Protein AF-A0A813ELK3-F1 (afdb_monomer)

pLDDT: mean 70.68, std 19.2, range [28.25, 92.12]

Mean predicted aligned error: 11.88 Å

Organism: Polarella glacialis (NCBI:txid89957)

Secondary structure (DSSP, 8-state):
-PPPP--------TTTT--HHHHHHHHHHHHHH--BS--SSS--GGGEE-EEEEEE--HHHHHHHHHHHGGGPPPBTTB---EE-SEEEEEEPPTT-EE---PPPPEE--EEETTEEESSSSSSEEE--SS------BTTB-EEEE-PEEEE-SPPPP------------

Radius of gyration: 19.56 Å; Cα contacts (8 Å, |Δi|>4): 252; chains: 1; bounding box: 56×48×59 Å

Solvent-accessible surface area (backbone atoms only — not comparable to full-atom values): 10600 Å² total; per-residue (Å²): 135,86,80,78,83,80,81,81,80,85,81,86,68,88,66,87,62,69,50,66,64,61,43,48,53,52,48,55,51,47,60,72,71,43,71,35,75,76,58,103,56,101,66,58,68,96,51,41,42,51,32,26,37,76,48,69,50,58,68,74,55,37,52,52,52,32,70,74,45,50,91,76,56,67,62,57,89,74,28,60,67,76,43,49,30,24,54,35,41,31,35,42,52,57,94,90,46,47,73,58,93,78,81,72,77,71,43,53,31,27,38,69,54,97,96,39,81,31,66,61,64,68,89,52,37,32,18,53,45,99,72,61,75,58,64,54,74,44,91,97,47,58,37,39,37,39,46,34,40,20,25,66,70,66,83,54,80,78,82,74,77,81,76,82,78,80,80,81,82,131

Foldseek 3Di:
DDDDPDPPDDDDDDPLQPPLVSLVVVVVVDVVQDWAQDDPDPDDCVQWGWTKDKDQADPVVFVVSCVSCQVVDDADLQWRFPTKQSIKIKTWDDVPTDHHDDADDKFARWHDDPNDTDSHPDVFKIQHDPDDFPQSQRPPIRMTIGMTTITGPDNRPDPPPPPPDPDDDD

Nearest PDB structures (foldseek):
  6t8m-assembly1_A  TM=3.526E-01  e=4.533E-01  Dictyostelium discoideum

Structure (mmCIF, N/CA/C/O backbone):
data_AF-A0A813ELK3-F1
#
_entry.id   AF-A0A813ELK3-F1
#
loop_
_atom_site.group_PDB
_atom_site.id
_atom_site.type_symbol
_atom_site.label_atom_id
_atom_site.label_alt_id
_atom_site.label_comp_id
_atom_site.label_asym_id
_atom_site.label_entity_id
_atom_site.label_seq_id
_atom_site.pdbx_PDB_ins_code
_atom_site.Cartn_x
_atom_site.Cartn_y
_atom_site.Cartn_z
_atom_site.occupancy
_atom_site.B_iso_or_equiv
_atom_site.auth_seq_id
_atom_site.auth_comp_id
_atom_site.auth_asym_id
_atom_site.auth_atom_id
_atom_site.pdbx_PDB_model_num
ATOM 1 N N . MET A 1 1 ? -13.102 -22.580 -32.899 1.00 35.12 1 MET A N 1
ATOM 2 C CA . MET A 1 1 ? -11.812 -22.410 -32.192 1.00 35.12 1 MET A CA 1
ATOM 3 C C . MET A 1 1 ? -12.092 -22.231 -30.708 1.00 35.12 1 MET A C 1
ATOM 5 O O . MET A 1 1 ? -12.548 -21.169 -30.304 1.00 35.12 1 MET A O 1
ATOM 9 N N . ALA A 1 2 ? -11.920 -23.288 -29.913 1.00 29.34 2 ALA A N 1
ATOM 10 C CA . ALA A 1 2 ? -12.113 -23.228 -28.466 1.00 29.34 2 ALA A CA 1
ATOM 11 C C . ALA A 1 2 ? -10.948 -22.452 -27.832 1.00 29.34 2 ALA A C 1
ATOM 13 O O . ALA A 1 2 ? -9.783 -22.762 -28.080 1.00 29.34 2 ALA A O 1
ATOM 14 N N . ARG A 1 3 ? -11.256 -21.410 -27.051 1.00 28.83 3 ARG A N 1
ATOM 15 C CA . ARG A 1 3 ? -10.254 -20.695 -26.252 1.00 28.83 3 ARG A CA 1
ATOM 16 C C . ARG A 1 3 ? -9.690 -21.660 -25.210 1.00 28.83 3 ARG A C 1
ATOM 18 O O . ARG A 1 3 ? -10.450 -22.232 -24.437 1.00 28.83 3 ARG A O 1
ATOM 25 N N . SER A 1 4 ? -8.367 -21.811 -25.203 1.00 28.25 4 SER A N 1
ATOM 26 C CA . SER A 1 4 ? -7.625 -22.523 -24.160 1.00 28.25 4 SER A CA 1
ATOM 27 C C . SER A 1 4 ? -8.041 -22.017 -22.765 1.00 28.25 4 SER A C 1
ATOM 29 O O . SER A 1 4 ? -8.113 -20.793 -22.574 1.00 28.25 4 SER A O 1
ATOM 31 N N . PRO A 1 5 ? -8.340 -22.908 -21.802 1.00 32.00 5 PRO A N 1
ATOM 32 C CA . PRO A 1 5 ? -8.645 -22.506 -20.438 1.00 32.00 5 PRO A CA 1
ATOM 33 C C . PRO A 1 5 ? -7.385 -21.891 -19.825 1.00 32.00 5 PRO A C 1
ATOM 35 O O . PRO A 1 5 ? -6.351 -22.546 -19.700 1.00 32.00 5 PRO A O 1
ATOM 38 N N . ARG A 1 6 ? -7.450 -20.604 -19.464 1.00 34.81 6 ARG A N 1
ATOM 39 C CA . ARG A 1 6 ? -6.373 -19.964 -18.702 1.00 34.81 6 ARG A CA 1
ATOM 40 C C . ARG A 1 6 ? -6.328 -20.648 -17.341 1.00 34.81 6 ARG A C 1
ATOM 42 O O . ARG A 1 6 ? -7.278 -20.536 -16.577 1.00 34.81 6 ARG A O 1
ATOM 49 N N . SER A 1 7 ? -5.244 -21.359 -17.055 1.00 33.34 7 SER A N 1
ATOM 50 C CA . SER A 1 7 ? -5.006 -21.940 -15.740 1.00 33.34 7 SER A CA 1
ATOM 51 C C . SER A 1 7 ? -4.793 -20.810 -14.730 1.00 33.34 7 SER A C 1
ATOM 53 O O . SER A 1 7 ? -3.709 -20.228 -14.660 1.00 33.34 7 SER A O 1
ATOM 55 N N . GLU A 1 8 ? -5.829 -20.466 -13.974 1.00 36.19 8 GLU A N 1
ATOM 56 C CA . GLU A 1 8 ? -5.687 -19.671 -12.758 1.00 36.19 8 GLU A CA 1
ATOM 57 C C . GLU A 1 8 ? -4.967 -20.527 -11.714 1.00 36.19 8 GLU A C 1
ATOM 59 O O . GLU A 1 8 ? -5.491 -21.530 -11.233 1.00 36.19 8 GLU A O 1
ATOM 64 N N . ARG A 1 9 ? -3.711 -20.176 -11.422 1.00 38.22 9 ARG A N 1
ATOM 65 C CA . ARG A 1 9 ? -2.907 -20.841 -10.398 1.00 38.22 9 ARG A CA 1
ATOM 66 C C . ARG A 1 9 ? -3.103 -20.088 -9.086 1.00 38.22 9 ARG A C 1
ATOM 68 O O . ARG A 1 9 ? -2.498 -19.044 -8.873 1.00 38.22 9 ARG A O 1
ATOM 75 N N . TRP A 1 10 ? -3.951 -20.625 -8.220 1.00 34.44 10 TRP A N 1
ATOM 76 C CA . TRP A 1 10 ? -4.095 -20.159 -6.845 1.00 34.44 10 TRP A CA 1
ATOM 77 C C . TRP A 1 10 ? -2.867 -20.595 -6.041 1.00 34.44 10 TRP A C 1
ATOM 79 O O . TRP A 1 10 ? -2.524 -21.776 -6.028 1.00 34.44 10 TRP A O 1
ATOM 89 N N . VAL A 1 11 ? -2.184 -19.646 -5.401 1.00 44.44 11 VAL A N 1
ATOM 90 C CA . VAL A 1 11 ? -1.057 -19.922 -4.502 1.00 44.44 11 VAL A CA 1
ATOM 91 C C . VAL A 1 11 ? -1.480 -19.501 -3.101 1.00 44.44 11 VAL A C 1
ATOM 93 O O . VAL A 1 11 ? -1.564 -18.313 -2.806 1.00 44.44 11 VAL A O 1
ATOM 96 N N . SER A 1 12 ? -1.777 -20.473 -2.241 1.00 44.25 12 SER A N 1
ATOM 97 C CA . SER A 1 12 ? -1.918 -20.251 -0.802 1.00 44.25 12 SER A CA 1
ATOM 98 C C . SER A 1 12 ? -0.569 -20.520 -0.140 1.00 44.25 12 SER A C 1
ATOM 100 O O . SER A 1 12 ? -0.111 -21.663 -0.144 1.00 44.25 12 SER A O 1
ATOM 102 N N . THR A 1 13 ? 0.067 -19.497 0.428 1.00 48.69 13 THR A N 1
ATOM 103 C CA . THR A 1 13 ? 1.270 -19.664 1.256 1.00 48.69 13 THR A CA 1
ATOM 104 C C . THR A 1 13 ? 0.960 -19.369 2.720 1.00 48.69 13 THR A C 1
ATOM 106 O O . THR A 1 13 ? 0.996 -18.200 3.121 1.00 48.69 13 THR A O 1
ATOM 109 N N . PRO A 1 14 ? 0.691 -20.404 3.538 1.00 47.59 14 PRO A N 1
ATOM 110 C CA . PRO A 1 14 ? 0.946 -20.315 4.976 1.00 47.59 14 PRO A CA 1
ATOM 111 C C . PRO A 1 14 ? 2.402 -19.853 5.157 1.00 47.59 14 PRO A C 1
ATOM 113 O O . PRO A 1 14 ? 3.258 -20.308 4.398 1.00 47.59 14 PRO A O 1
ATOM 116 N N . GLY A 1 15 ? 2.691 -18.902 6.048 1.00 45.22 15 GLY A N 1
ATOM 117 C CA . GLY A 1 15 ? 4.077 -18.431 6.222 1.00 45.22 15 GLY A CA 1
ATOM 118 C C . GLY A 1 15 ? 4.305 -16.937 6.148 1.00 45.22 15 GLY A C 1
ATOM 119 O O . GLY A 1 15 ? 5.145 -16.402 6.867 1.00 45.22 15 GLY A O 1
ATOM 120 N N . LEU A 1 16 ? 3.598 -16.242 5.256 1.00 52.09 16 LEU A N 1
ATOM 121 C CA . LEU A 1 16 ? 4.094 -14.947 4.779 1.00 52.09 16 LEU A CA 1
ATOM 122 C C . LEU A 1 16 ? 4.091 -13.843 5.857 1.00 52.09 16 LEU A C 1
ATOM 124 O O . LEU A 1 16 ? 4.902 -12.917 5.799 1.00 52.09 16 LEU A O 1
ATOM 128 N N . ALA A 1 17 ? 3.240 -13.994 6.873 1.00 50.00 17 ALA A N 1
ATOM 129 C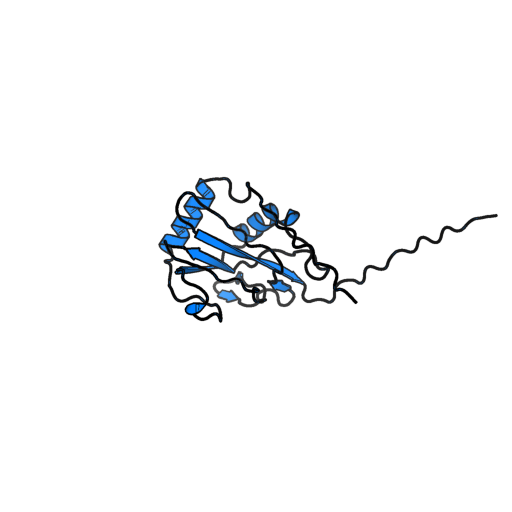 CA . ALA A 1 17 ? 3.149 -13.114 8.036 1.00 50.00 17 ALA A CA 1
ATOM 130 C C . ALA A 1 17 ? 3.203 -13.894 9.374 1.00 50.00 17 ALA A C 1
ATOM 132 O O . ALA A 1 17 ? 2.558 -13.528 10.350 1.00 50.00 17 ALA A O 1
ATOM 133 N N . GLU A 1 18 ? 3.952 -15.003 9.440 1.00 47.09 18 GLU A N 1
ATOM 134 C CA . GLU A 1 18 ? 3.885 -15.972 10.555 1.00 47.09 18 GLU A CA 1
ATOM 135 C C . GLU A 1 18 ? 4.426 -15.515 11.918 1.00 47.09 18 GLU A C 1
ATOM 137 O O . GLU A 1 18 ? 4.287 -16.232 12.911 1.00 47.09 18 GLU A O 1
ATOM 142 N N . ARG A 1 19 ? 4.983 -14.308 12.045 1.00 55.16 19 ARG A N 1
ATOM 143 C CA . ARG A 1 19 ? 5.209 -13.757 13.384 1.00 55.16 19 ARG A CA 1
ATOM 144 C C . ARG A 1 19 ? 3.892 -13.158 13.852 1.00 55.16 19 ARG A C 1
ATOM 146 O O . ARG A 1 19 ? 3.562 -12.044 13.464 1.00 55.16 19 ARG A O 1
ATOM 153 N N . GLY A 1 20 ? 3.163 -13.865 14.718 1.00 57.41 20 GLY A N 1
ATOM 154 C CA . GLY A 1 20 ? 1.912 -13.364 15.310 1.00 57.4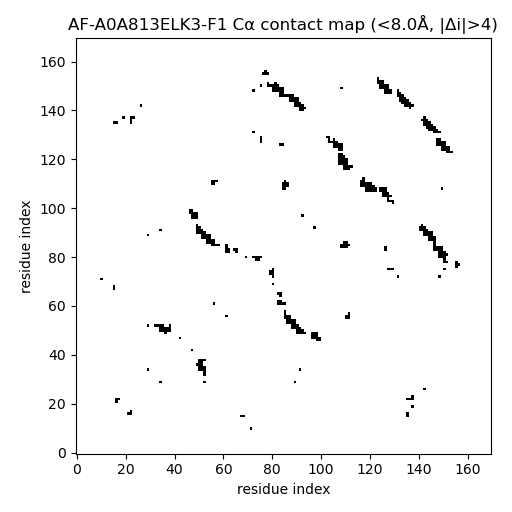1 20 GLY A CA 1
ATOM 155 C C . GLY A 1 20 ? 2.022 -11.935 15.873 1.00 57.41 20 GLY A C 1
ATOM 156 O O . GLY A 1 20 ? 1.052 -11.185 15.824 1.00 57.41 20 GLY A O 1
ATOM 157 N N . GLY A 1 21 ? 3.221 -11.521 16.305 1.00 69.19 21 GLY A N 1
ATOM 158 C CA . GLY A 1 21 ? 3.520 -10.142 16.702 1.00 69.19 21 GLY A CA 1
ATOM 159 C C . GLY A 1 21 ? 3.562 -9.112 15.560 1.00 69.19 21 GLY A C 1
ATOM 160 O O . GLY A 1 21 ? 3.075 -8.006 15.754 1.00 69.19 21 GLY A O 1
ATOM 161 N N . GLU A 1 22 ? 4.081 -9.449 14.371 1.00 73.56 22 GLU A N 1
ATOM 162 C CA . GLU A 1 22 ? 4.092 -8.534 13.211 1.00 73.56 22 GLU A CA 1
ATOM 163 C C . GLU A 1 22 ? 2.659 -8.280 12.714 1.00 73.56 22 GLU A C 1
ATOM 165 O O . GLU A 1 22 ? 2.277 -7.133 12.493 1.00 73.56 22 GLU A O 1
ATOM 170 N N . CYS A 1 23 ? 1.840 -9.336 12.618 1.00 75.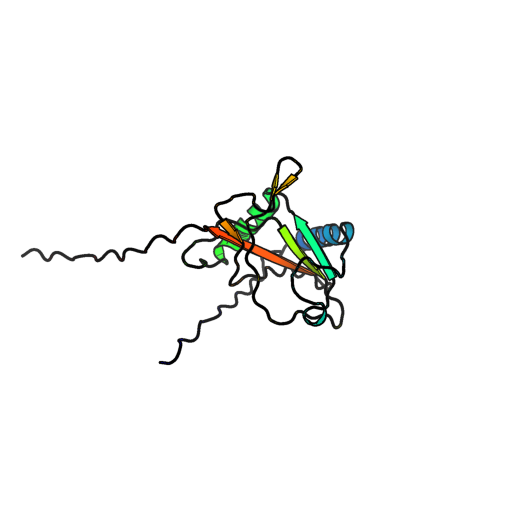00 23 CYS A N 1
ATOM 171 C CA . CYS A 1 23 ? 0.424 -9.212 12.260 1.00 75.00 23 CYS A CA 1
ATOM 172 C C . CYS A 1 23 ? -0.348 -8.354 13.264 1.00 75.00 23 CYS A C 1
ATOM 174 O O . CYS A 1 23 ? -1.113 -7.475 12.870 1.00 75.00 23 CYS A O 1
ATOM 176 N N . ARG A 1 24 ? -0.154 -8.610 14.564 1.00 77.81 24 ARG A N 1
ATOM 177 C CA . ARG A 1 24 ? -0.856 -7.871 15.613 1.00 77.81 24 ARG A CA 1
ATOM 178 C C . ARG A 1 24 ? -0.458 -6.398 15.625 1.00 77.81 24 ARG A C 1
ATOM 180 O O . ARG A 1 24 ? -1.343 -5.555 15.618 1.00 77.81 24 ARG A O 1
ATOM 187 N N . GLY A 1 25 ? 0.840 -6.100 15.545 1.00 81.38 25 GLY A N 1
ATOM 188 C CA . GLY A 1 25 ? 1.321 -4.721 15.471 1.00 81.38 25 GLY A CA 1
ATOM 189 C C . GLY A 1 25 ? 0.778 -3.979 14.249 1.00 81.38 25 GLY A C 1
ATOM 190 O O . GLY A 1 25 ? 0.427 -2.807 14.346 1.00 81.38 25 GLY A O 1
ATOM 191 N N . PHE A 1 26 ? 0.631 -4.666 13.112 1.00 81.69 26 PHE A N 1
ATOM 192 C CA . PHE A 1 26 ? 0.007 -4.079 11.929 1.00 81.69 26 PHE A CA 1
ATOM 193 C C . PHE A 1 26 ? -1.472 -3.738 12.160 1.00 81.69 26 PHE A C 1
ATOM 195 O O . PHE A 1 26 ? -1.912 -2.656 11.780 1.00 81.69 26 PHE A O 1
ATOM 202 N N . ILE A 1 27 ? -2.229 -4.619 12.820 1.00 81.69 27 ILE A N 1
ATOM 203 C CA . ILE A 1 27 ? -3.629 -4.349 13.181 1.00 81.69 27 ILE A CA 1
ATOM 204 C C . ILE A 1 27 ? -3.735 -3.191 14.168 1.00 81.69 27 ILE A C 1
ATOM 206 O O . ILE A 1 27 ? -4.556 -2.311 13.948 1.00 81.69 27 ILE A O 1
ATOM 210 N N . ASP A 1 28 ? -2.882 -3.139 15.191 1.00 85.38 28 ASP A N 1
ATOM 211 C CA . ASP A 1 28 ? -2.904 -2.051 16.174 1.00 85.38 28 ASP A CA 1
ATOM 212 C C . ASP A 1 28 ? -2.644 -0.684 15.499 1.00 85.38 28 ASP A C 1
ATOM 214 O O . ASP A 1 28 ? -3.294 0.313 15.820 1.00 85.38 28 ASP A O 1
ATOM 218 N N . ILE A 1 29 ? -1.747 -0.638 14.501 1.00 88.06 29 ILE A N 1
ATOM 219 C CA . ILE A 1 29 ? -1.529 0.557 13.668 1.00 88.06 29 ILE A CA 1
ATOM 220 C C . ILE A 1 29 ? -2.800 0.903 12.885 1.00 88.06 29 ILE A C 1
ATOM 222 O O . ILE A 1 29 ? -3.230 2.056 12.910 1.00 88.06 29 ILE A O 1
ATOM 226 N N . LEU A 1 30 ? -3.421 -0.069 12.213 1.00 87.12 30 LEU A N 1
ATOM 227 C CA . LEU A 1 30 ? -4.657 0.158 11.458 1.00 87.12 30 LEU A CA 1
ATOM 228 C C . LEU A 1 30 ? -5.805 0.648 12.348 1.00 87.12 30 LEU A C 1
ATOM 230 O O . LEU A 1 30 ? -6.531 1.558 11.956 1.00 87.12 30 LEU A O 1
ATOM 234 N N . ASP A 1 31 ? -5.939 0.093 13.550 1.00 86.94 31 ASP A N 1
ATOM 235 C CA . ASP A 1 31 ? -6.913 0.534 14.547 1.00 86.94 31 ASP A CA 1
ATOM 236 C C . ASP A 1 31 ? -6.679 1.985 14.963 1.00 86.94 31 ASP A C 1
ATOM 238 O O . ASP A 1 31 ? -7.631 2.761 15.036 1.00 86.94 31 ASP A O 1
ATOM 242 N N . SER A 1 32 ? -5.417 2.378 15.170 1.00 88.88 32 SER A N 1
ATOM 243 C CA . SER A 1 32 ? -5.067 3.763 15.507 1.00 88.88 32 SER A CA 1
ATOM 244 C C . SER A 1 32 ? -5.337 4.758 14.372 1.00 88.88 32 SER A C 1
ATOM 246 O O . SER A 1 32 ? -5.690 5.906 14.639 1.00 88.88 32 SER A O 1
ATOM 248 N N . LEU A 1 33 ? -5.194 4.325 13.113 1.00 88.44 33 LEU A N 1
ATOM 249 C CA . LEU A 1 33 ? -5.509 5.136 11.934 1.00 88.44 33 LEU A CA 1
ATOM 250 C C . LEU A 1 33 ? -7.022 5.254 11.709 1.00 88.44 33 LEU A C 1
ATOM 252 O O . LEU A 1 33 ? -7.480 6.245 11.144 1.00 88.44 33 LEU A O 1
ATOM 256 N N . GLY A 1 34 ? -7.784 4.258 12.163 1.00 86.19 34 GLY A N 1
ATOM 257 C CA . GLY A 1 34 ? -9.228 4.193 12.010 1.00 86.19 34 GLY A CA 1
ATOM 258 C C . GLY A 1 34 ? -9.664 3.624 10.659 1.00 86.19 34 GLY A C 1
ATOM 259 O O . GLY A 1 34 ? -9.013 3.777 9.623 1.00 86.19 34 GLY A O 1
ATOM 260 N N . PHE A 1 35 ? -10.811 2.946 10.684 1.00 84.38 35 PHE A N 1
ATOM 261 C CA . PHE A 1 35 ? -11.460 2.395 9.501 1.00 84.38 35 PHE A CA 1
ATOM 262 C C . PHE A 1 35 ? -12.703 3.210 9.137 1.00 84.38 35 PHE A C 1
ATOM 264 O O . PHE A 1 35 ? -13.462 3.647 10.002 1.00 84.38 35 PHE A O 1
ATOM 271 N N . HIS A 1 36 ? -12.947 3.354 7.838 1.00 80.75 36 HIS A N 1
ATOM 272 C CA . HIS A 1 36 ? -14.070 4.107 7.291 1.00 80.75 36 HIS A CA 1
ATOM 273 C C . HIS A 1 36 ? -14.865 3.260 6.293 1.00 80.75 36 HIS A C 1
ATOM 275 O O . HIS A 1 36 ? -14.340 2.337 5.671 1.00 80.75 36 HIS A O 1
ATOM 281 N N . SER A 1 37 ? -16.152 3.554 6.123 1.00 71.88 37 SER A N 1
ATOM 282 C CA . SER A 1 37 ? -17.000 2.895 5.116 1.00 71.88 37 SER A CA 1
ATOM 283 C C . SER A 1 37 ? -16.736 3.407 3.695 1.00 71.88 37 SER A C 1
ATOM 285 O O . SER A 1 37 ? -16.986 2.697 2.720 1.00 71.88 37 SER A O 1
ATOM 287 N N . ASP A 1 38 ? -16.187 4.617 3.569 1.00 66.12 38 ASP A N 1
ATOM 288 C CA . ASP A 1 38 ? -15.799 5.205 2.293 1.00 66.12 38 ASP A CA 1
ATOM 289 C C . ASP A 1 38 ? -14.420 4.694 1.877 1.00 66.12 38 ASP A C 1
ATOM 291 O O . ASP A 1 38 ? -13.438 4.938 2.576 1.00 66.12 38 ASP A O 1
ATOM 295 N N . ALA A 1 39 ? -14.328 3.960 0.764 1.00 60.44 39 ALA A N 1
ATOM 296 C CA . ALA A 1 39 ? -13.018 3.576 0.231 1.00 60.44 39 ALA A CA 1
ATOM 297 C C . ALA A 1 39 ? -12.813 4.188 -1.130 1.00 60.44 39 ALA A C 1
ATOM 299 O O . ALA A 1 39 ? -13.717 4.192 -1.960 1.00 60.44 39 ALA A O 1
ATOM 300 N N . ALA A 1 40 ? -11.558 4.549 -1.369 1.00 55.88 40 ALA A N 1
ATOM 301 C CA . ALA A 1 40 ? -11.031 5.036 -2.630 1.00 55.88 40 ALA A CA 1
ATOM 302 C C . ALA A 1 40 ? -10.979 3.937 -3.715 1.00 55.88 40 ALA A C 1
ATOM 304 O O . ALA A 1 40 ? -9.922 3.631 -4.269 1.00 55.88 40 ALA A O 1
ATOM 305 N N . VAL A 1 41 ? -12.118 3.312 -4.005 1.00 54.00 41 VAL A N 1
ATOM 306 C CA . VAL A 1 41 ? -12.346 2.468 -5.178 1.00 54.00 41 VAL A CA 1
ATOM 307 C C . VAL A 1 41 ? -13.584 2.990 -5.896 1.00 54.00 41 VAL A C 1
ATOM 309 O O . VAL A 1 41 ? -14.560 3.380 -5.266 1.00 54.00 41 VAL A O 1
ATOM 312 N N . SER A 1 42 ? -13.574 2.959 -7.224 1.00 55.03 42 SER A N 1
ATOM 313 C CA . SER A 1 42 ? -14.698 3.367 -8.079 1.00 55.03 42 SER A CA 1
ATOM 314 C C . SER A 1 42 ? -15.887 2.390 -8.043 1.00 55.03 42 SER A C 1
ATOM 316 O O . SER A 1 42 ? -16.694 2.359 -8.970 1.00 55.03 42 SER A O 1
ATOM 318 N N . LEU A 1 43 ? -15.991 1.563 -6.996 1.00 61.25 43 LEU A N 1
ATOM 319 C CA . LEU A 1 43 ? -17.010 0.530 -6.862 1.00 61.25 43 LEU A CA 1
ATOM 320 C C . LEU A 1 43 ? -18.098 0.979 -5.873 1.00 61.25 43 LEU A C 1
ATOM 322 O O . LEU A 1 43 ? -17.774 1.268 -4.715 1.00 61.25 43 LEU A O 1
ATOM 326 N N . PRO A 1 44 ? -19.373 1.012 -6.303 1.00 60.75 44 PRO A N 1
ATOM 327 C CA . PRO A 1 44 ? -20.491 1.389 -5.445 1.00 60.75 44 PRO A CA 1
ATOM 328 C C . PRO A 1 44 ? -20.677 0.422 -4.264 1.00 60.75 44 PRO A C 1
ATOM 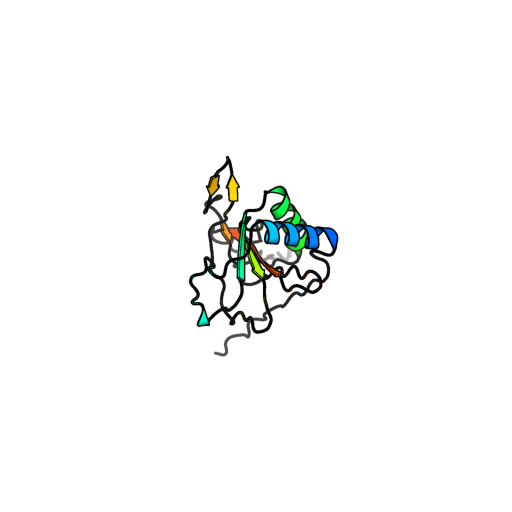330 O O . PRO A 1 44 ? -20.265 -0.737 -4.307 1.00 60.75 44 PRO A O 1
ATOM 333 N N . TYR A 1 45 ? -21.332 0.897 -3.200 1.00 58.62 45 TYR A N 1
ATOM 334 C CA . TYR A 1 45 ? -21.553 0.147 -1.953 1.00 58.62 45 TYR A CA 1
ATOM 335 C C . TYR A 1 45 ? -22.319 -1.178 -2.151 1.00 58.62 45 TYR A C 1
ATOM 337 O O . TYR A 1 45 ? -22.101 -2.149 -1.440 1.00 58.62 45 TYR A O 1
ATOM 345 N N . ASN A 1 46 ? -23.162 -1.288 -3.182 1.00 67.12 46 ASN A N 1
ATOM 346 C CA . ASN A 1 46 ? -23.832 -2.551 -3.538 1.00 67.12 46 ASN A CA 1
ATOM 347 C C . ASN A 1 46 ? -22.864 -3.662 -4.004 1.00 67.12 46 ASN A C 1
ATOM 349 O O . ASN A 1 46 ? -23.264 -4.822 -4.154 1.00 67.12 46 ASN A O 1
ATOM 353 N N . PHE A 1 47 ? -21.604 -3.316 -4.268 1.00 67.62 47 PHE A N 1
ATOM 354 C CA . PHE A 1 47 ? -20.568 -4.229 -4.722 1.00 67.62 47 PHE A CA 1
ATOM 355 C C . PHE A 1 47 ? -19.681 -4.742 -3.584 1.00 67.62 47 PHE A C 1
ATOM 357 O O . PHE A 1 47 ? -19.031 -5.783 -3.710 1.00 67.62 47 PHE A O 1
ATOM 364 N N . ARG A 1 48 ? -19.650 -4.010 -2.472 1.00 73.06 48 ARG A N 1
ATOM 365 C CA . ARG A 1 48 ? -18.719 -4.237 -1.379 1.00 73.06 48 ARG A CA 1
ATOM 366 C C . ARG A 1 48 ? -19.299 -3.682 -0.082 1.00 73.06 48 ARG A C 1
ATOM 368 O O . ARG A 1 48 ? -19.700 -2.524 -0.026 1.00 73.06 48 ARG A O 1
ATOM 375 N N . HIS A 1 49 ? -19.308 -4.492 0.958 1.00 78.88 49 HIS A N 1
ATOM 376 C CA . HIS A 1 49 ? -19.818 -4.124 2.267 1.00 78.88 49 HIS A CA 1
ATOM 377 C C . HIS A 1 49 ? -18.747 -4.512 3.273 1.00 78.88 49 HIS A C 1
ATOM 379 O O . HIS A 1 49 ? -18.634 -5.684 3.578 1.00 78.88 49 HIS A O 1
ATOM 385 N N . MET A 1 50 ? -17.884 -3.563 3.634 1.00 81.62 50 MET A N 1
ATOM 386 C CA . MET A 1 50 ? -16.786 -3.689 4.593 1.00 81.62 50 MET A CA 1
ATOM 387 C C . MET A 1 50 ? -16.216 -2.303 4.899 1.00 81.62 50 MET A C 1
ATOM 389 O O . MET A 1 50 ? -16.454 -1.339 4.163 1.00 81.62 50 MET A O 1
ATOM 393 N N . THR A 1 51 ? -15.447 -2.188 5.974 1.00 84.38 51 THR A N 1
ATOM 394 C CA . THR A 1 51 ? -14.721 -0.950 6.283 1.00 84.38 51 THR A CA 1
ATOM 395 C C . THR A 1 51 ? -13.305 -1.010 5.723 1.00 84.38 51 THR A C 1
ATOM 397 O O . THR A 1 51 ? -12.790 -2.087 5.424 1.00 84.38 51 THR A O 1
ATOM 400 N N . ASN A 1 52 ? -12.672 0.141 5.518 1.00 85.94 52 ASN A N 1
ATOM 401 C CA . ASN A 1 52 ? -11.343 0.223 4.929 1.00 85.94 52 ASN A CA 1
ATOM 402 C C . ASN A 1 52 ? -10.470 1.291 5.584 1.00 85.94 52 ASN A C 1
ATOM 404 O O . ASN A 1 52 ? -10.968 2.275 6.124 1.00 85.94 52 ASN A O 1
ATOM 408 N N . CYS A 1 53 ? -9.168 1.091 5.464 1.00 86.56 53 CYS A N 1
ATOM 409 C CA . CYS A 1 53 ? -8.132 2.033 5.836 1.00 86.56 53 CYS A CA 1
ATOM 410 C C . CYS A 1 53 ? -7.030 1.949 4.776 1.00 86.56 53 CYS A C 1
ATOM 412 O O . CYS A 1 53 ? -6.598 0.855 4.407 1.00 86.56 53 CYS A O 1
ATOM 414 N N . ASN A 1 54 ? -6.584 3.088 4.252 1.00 86.81 54 ASN A N 1
ATOM 415 C CA . ASN A 1 54 ? -5.461 3.131 3.321 1.00 86.81 54 ASN A CA 1
ATOM 416 C C . ASN A 1 54 ? -4.259 3.719 4.043 1.00 86.81 54 ASN A C 1
ATOM 418 O O . ASN A 1 54 ? -4.365 4.798 4.618 1.00 86.81 54 ASN A O 1
ATOM 422 N N . LEU A 1 55 ? -3.114 3.053 3.943 1.00 87.12 55 LEU A N 1
ATOM 423 C CA . LEU A 1 55 ? -1.856 3.584 4.450 1.00 87.12 55 LEU A CA 1
ATOM 424 C C . LEU A 1 55 ? -0.786 3.550 3.366 1.00 87.12 55 LEU A C 1
ATOM 426 O O . LEU A 1 55 ? -0.851 2.758 2.425 1.00 87.12 55 LEU A O 1
ATOM 430 N N . VAL A 1 56 ? 0.206 4.415 3.512 1.00 90.44 56 VAL A N 1
ATOM 431 C CA . VAL A 1 56 ? 1.424 4.374 2.709 1.00 90.44 56 VAL A CA 1
ATOM 432 C C . VAL A 1 56 ? 2.544 3.954 3.641 1.00 90.44 56 VAL A C 1
ATOM 434 O O . VAL A 1 56 ? 2.787 4.626 4.641 1.00 90.44 56 VAL A O 1
ATOM 437 N N . VAL A 1 57 ? 3.173 2.817 3.355 1.00 89.31 57 VAL A N 1
ATOM 438 C CA . VAL A 1 57 ? 4.244 2.289 4.201 1.00 89.31 57 VAL A CA 1
ATOM 439 C C . VAL A 1 57 ? 5.604 2.915 3.869 1.00 89.31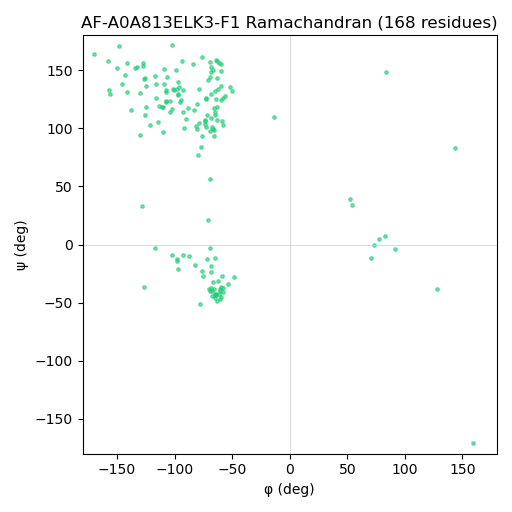 57 VAL A C 1
ATOM 441 O O . VAL A 1 57 ? 5.817 3.352 2.733 1.00 89.31 57 VAL A O 1
ATOM 444 N N . PRO A 1 58 ? 6.539 2.937 4.835 1.00 89.94 58 PRO A N 1
ATOM 445 C CA . PRO A 1 58 ? 7.949 3.218 4.576 1.00 89.94 58 PRO A CA 1
ATOM 446 C C . PRO A 1 58 ? 8.590 2.194 3.629 1.00 89.94 58 PRO A C 1
ATOM 448 O O . PRO A 1 58 ? 8.149 1.043 3.559 1.00 89.94 58 PRO A O 1
ATOM 451 N N . GLU A 1 59 ? 9.671 2.600 2.957 1.00 90.56 59 GLU A N 1
ATOM 452 C CA . GLU A 1 59 ? 10.394 1.768 1.983 1.00 90.56 59 GLU A CA 1
ATOM 453 C C . GLU A 1 59 ? 10.902 0.458 2.568 1.00 90.56 59 GLU A C 1
ATOM 455 O O . GLU A 1 59 ? 10.812 -0.598 1.943 1.00 90.56 59 GLU A O 1
ATOM 460 N N . GLU A 1 60 ? 11.355 0.504 3.813 1.00 90.06 60 GLU A N 1
ATOM 461 C CA . GLU A 1 60 ? 11.876 -0.648 4.529 1.00 90.06 60 GLU A CA 1
ATOM 462 C C . GLU A 1 60 ? 10.803 -1.731 4.704 1.00 90.06 60 GLU A C 1
ATOM 464 O O . GLU A 1 60 ? 11.115 -2.923 4.702 1.00 90.06 60 GLU A O 1
ATOM 469 N N . VAL A 1 61 ? 9.530 -1.337 4.822 1.00 87.62 61 VAL A N 1
ATOM 470 C CA . VAL A 1 61 ? 8.404 -2.258 5.008 1.00 87.62 61 VAL A CA 1
ATOM 471 C C . VAL A 1 61 ? 8.020 -2.917 3.687 1.00 87.62 61 VAL A C 1
ATOM 473 O O . VAL A 1 61 ? 7.938 -4.148 3.628 1.00 87.62 61 VAL A O 1
ATOM 476 N N . ASP A 1 62 ? 7.802 -2.141 2.617 1.00 88.56 62 ASP A N 1
ATOM 477 C CA . ASP A 1 62 ? 7.416 -2.720 1.325 1.00 88.56 62 ASP A CA 1
ATOM 478 C C . ASP A 1 62 ? 8.547 -3.536 0.689 1.00 88.56 62 ASP A C 1
ATOM 480 O O . ASP A 1 62 ? 8.286 -4.629 0.178 1.00 88.56 62 ASP A O 1
ATOM 484 N N . ALA A 1 63 ? 9.803 -3.094 0.813 1.00 90.44 63 ALA A N 1
ATOM 485 C CA . ALA A 1 63 ? 10.959 -3.840 0.325 1.00 90.44 63 ALA A CA 1
ATOM 486 C C . ALA A 1 63 ? 11.132 -5.175 1.064 1.00 90.44 63 ALA A C 1
ATOM 488 O O . ALA A 1 63 ? 11.360 -6.212 0.433 1.00 90.44 63 ALA A O 1
ATOM 489 N N . ARG A 1 64 ? 10.961 -5.191 2.395 1.00 88.88 64 ARG A N 1
ATOM 490 C CA . ARG A 1 64 ? 11.074 -6.422 3.191 1.00 88.88 64 ARG A CA 1
ATOM 491 C C . ARG A 1 64 ? 9.954 -7.411 2.887 1.00 88.88 64 ARG A C 1
ATOM 493 O O . ARG A 1 64 ? 10.205 -8.615 2.815 1.00 88.88 64 ARG A O 1
ATOM 500 N N . LEU A 1 65 ? 8.726 -6.928 2.697 1.00 84.69 65 LEU A N 1
ATOM 501 C CA . LEU A 1 65 ? 7.605 -7.769 2.273 1.00 84.69 65 LEU A CA 1
ATOM 502 C C . LEU A 1 65 ? 7.833 -8.323 0.865 1.00 84.69 65 LEU A C 1
ATOM 504 O O . LEU A 1 65 ? 7.633 -9.518 0.647 1.00 84.69 65 LEU A O 1
ATOM 508 N N . PHE A 1 66 ? 8.314 -7.489 -0.059 1.00 87.44 66 PHE A N 1
ATOM 509 C CA . PHE A 1 66 ? 8.648 -7.909 -1.414 1.00 87.44 66 PHE A CA 1
ATOM 510 C C . PHE A 1 66 ? 9.717 -9.003 -1.423 1.00 87.44 66 PHE A C 1
ATOM 512 O O . PHE A 1 66 ? 9.549 -10.018 -2.089 1.00 87.44 66 PHE A O 1
ATOM 519 N N . GLU A 1 67 ? 10.786 -8.858 -0.641 1.00 89.69 67 GLU A N 1
ATOM 520 C CA . GLU A 1 67 ? 11.835 -9.874 -0.525 1.00 89.69 67 GLU A CA 1
ATOM 521 C C . GLU A 1 67 ? 11.278 -11.228 -0.055 1.00 89.69 67 GLU A C 1
ATOM 523 O O . GLU A 1 67 ? 11.645 -12.276 -0.593 1.00 89.69 67 GLU A O 1
ATOM 528 N N . ARG A 1 68 ? 10.343 -11.211 0.903 1.00 85.44 68 ARG A N 1
ATOM 529 C CA . ARG A 1 68 ? 9.691 -12.423 1.412 1.00 85.44 68 ARG A CA 1
ATOM 530 C C . ARG A 1 68 ? 8.772 -13.065 0.373 1.00 85.44 68 ARG A C 1
ATOM 532 O O . ARG A 1 68 ? 8.761 -14.286 0.279 1.00 85.44 68 ARG A O 1
ATOM 539 N N . CYS A 1 69 ? 8.019 -12.288 -0.412 1.00 82.75 69 CYS A N 1
ATOM 540 C CA . CYS A 1 69 ? 7.003 -12.829 -1.325 1.00 82.75 69 CYS A CA 1
ATOM 541 C C . CYS A 1 69 ? 7.409 -12.895 -2.804 1.00 82.75 69 CYS A C 1
ATOM 543 O O . CYS A 1 69 ? 6.691 -13.520 -3.579 1.00 82.75 69 CYS A O 1
ATOM 545 N N . ARG A 1 70 ? 8.541 -12.313 -3.229 1.00 84.81 70 ARG A N 1
ATOM 546 C CA . ARG A 1 70 ? 8.924 -12.198 -4.656 1.00 84.81 70 ARG A CA 1
ATOM 547 C C . ARG A 1 70 ? 8.922 -13.520 -5.413 1.00 84.81 70 ARG A C 1
ATOM 549 O O . ARG A 1 70 ? 8.592 -13.544 -6.588 1.00 84.81 70 ARG A O 1
ATOM 556 N N . HIS A 1 71 ? 9.270 -14.618 -4.747 1.00 83.06 71 HIS A N 1
ATOM 557 C CA . HIS A 1 71 ? 9.310 -15.955 -5.341 1.00 83.06 71 HIS A CA 1
ATOM 558 C C . HIS A 1 71 ? 7.911 -16.538 -5.619 1.00 83.06 71 HIS A C 1
ATOM 560 O O . HIS A 1 71 ? 7.789 -17.536 -6.323 1.00 83.06 71 HIS A O 1
ATOM 566 N N . LEU A 1 72 ? 6.863 -15.915 -5.074 1.00 81.75 72 LEU A N 1
ATOM 567 C CA . LEU A 1 72 ? 5.454 -16.260 -5.268 1.00 81.75 72 LEU A CA 1
ATOM 568 C C . LEU A 1 72 ? 4.786 -15.388 -6.337 1.00 81.75 72 LEU A C 1
ATOM 570 O O . LEU A 1 72 ? 3.677 -15.696 -6.775 1.00 81.75 72 LEU A O 1
ATOM 574 N N . LEU A 1 73 ? 5.432 -14.289 -6.735 1.00 81.69 73 LEU A N 1
ATOM 575 C CA . LEU A 1 73 ? 4.898 -13.336 -7.696 1.00 81.69 73 LEU A CA 1
ATOM 576 C C . LEU A 1 73 ? 5.284 -13.770 -9.118 1.00 81.69 73 LEU A C 1
ATOM 578 O O . LEU A 1 73 ? 6.474 -13.834 -9.428 1.00 81.69 73 LEU A O 1
ATOM 582 N N . PRO A 1 74 ? 4.310 -14.078 -9.992 1.00 81.75 74 PRO A N 1
ATOM 583 C CA . PRO A 1 74 ? 4.603 -14.426 -11.374 1.00 81.75 74 PRO A CA 1
ATOM 584 C C . PRO A 1 74 ? 4.953 -13.180 -12.193 1.00 81.75 74 PRO A C 1
ATOM 586 O O . PRO A 1 74 ? 4.554 -12.062 -11.857 1.00 81.75 74 PRO A O 1
ATOM 589 N N . ASP A 1 75 ? 5.596 -13.396 -13.337 1.00 81.69 75 ASP A N 1
ATOM 590 C CA . ASP A 1 75 ? 5.727 -12.361 -14.357 1.00 81.69 75 ASP A CA 1
ATOM 591 C C . ASP A 1 75 ? 4.342 -11.910 -14.839 1.00 81.69 75 ASP A C 1
ATOM 593 O O . ASP A 1 75 ? 3.452 -12.719 -15.132 1.00 81.69 75 ASP A O 1
ATOM 597 N N . VAL A 1 76 ? 4.158 -10.599 -14.981 1.00 78.88 76 VAL A N 1
ATOM 598 C CA . VAL A 1 76 ? 2.922 -10.010 -15.498 1.00 78.88 76 VAL A CA 1
ATOM 599 C C . VAL A 1 76 ? 3.208 -9.432 -16.873 1.00 78.88 76 VAL A C 1
ATOM 601 O O . VAL A 1 76 ? 4.025 -8.532 -17.026 1.00 78.88 76 VAL A O 1
ATOM 604 N N . ALA A 1 77 ? 2.519 -9.954 -17.891 1.00 76.44 77 ALA A N 1
ATOM 605 C CA . ALA A 1 77 ? 2.691 -9.533 -19.285 1.00 76.44 77 ALA A CA 1
ATOM 606 C C . ALA A 1 77 ? 4.153 -9.603 -19.791 1.00 76.44 77 ALA A C 1
ATOM 608 O O . ALA A 1 77 ? 4.555 -8.791 -20.615 1.00 76.44 77 ALA A O 1
ATOM 609 N N . GLY A 1 78 ? 4.937 -10.578 -19.312 1.00 81.56 78 GLY A N 1
ATOM 610 C CA . GLY A 1 78 ? 6.344 -10.751 -19.698 1.00 81.56 78 GLY A CA 1
ATOM 611 C C . GLY A 1 78 ? 7.328 -9.865 -18.931 1.00 81.56 78 GLY A C 1
ATOM 612 O O . GLY A 1 78 ? 8.508 -9.851 -19.269 1.00 81.56 78 GLY A O 1
ATOM 613 N N . HIS A 1 79 ? 6.860 -9.141 -17.912 1.00 81.50 79 HIS A N 1
ATOM 614 C CA . HIS A 1 79 ? 7.711 -8.360 -17.023 1.00 81.50 79 HIS A CA 1
ATOM 615 C C . HIS A 1 79 ? 7.807 -9.012 -15.647 1.00 81.50 79 HIS A C 1
ATOM 617 O O . HIS A 1 79 ? 6.762 -9.332 -15.064 1.00 81.50 79 HIS A O 1
ATOM 623 N N . PRO A 1 80 ? 9.024 -9.146 -15.094 1.00 87.88 80 PRO A N 1
ATOM 624 C CA . PRO A 1 80 ? 9.188 -9.578 -13.721 1.00 87.88 80 PRO A CA 1
ATOM 625 C C . PRO A 1 80 ? 8.669 -8.502 -12.755 1.00 87.88 80 PRO A C 1
ATOM 627 O O . PRO A 1 80 ? 8.681 -7.306 -13.083 1.00 87.88 80 PRO A O 1
ATOM 630 N N . PRO A 1 81 ? 8.230 -8.898 -11.552 1.00 88.44 81 PRO A N 1
ATOM 631 C CA . PRO A 1 81 ? 7.852 -7.952 -10.516 1.00 88.44 81 PRO A CA 1
ATOM 632 C C . PRO A 1 81 ? 9.075 -7.136 -10.068 1.00 88.44 8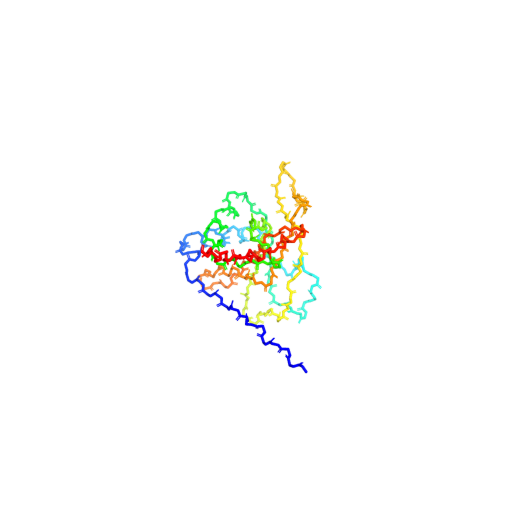1 PRO A C 1
ATOM 634 O O . PRO A 1 81 ? 10.141 -7.682 -9.789 1.00 88.44 81 PRO A O 1
ATOM 637 N N . LEU A 1 82 ? 8.908 -5.816 -9.995 1.00 90.25 82 LEU A N 1
ATOM 638 C CA . LEU A 1 82 ? 9.947 -4.848 -9.622 1.00 90.25 82 LEU A CA 1
ATOM 639 C C . LEU A 1 82 ? 9.881 -4.428 -8.148 1.00 90.25 82 LEU A C 1
ATOM 641 O O . LEU A 1 82 ? 10.793 -3.767 -7.660 1.00 90.25 82 LEU A O 1
ATOM 645 N N . GLY A 1 83 ? 8.787 -4.756 -7.462 1.00 90.12 83 GLY A N 1
ATOM 646 C CA . GLY A 1 83 ? 8.509 -4.330 -6.094 1.00 90.12 83 GLY A CA 1
ATOM 647 C C . GLY A 1 83 ? 7.021 -4.405 -5.767 1.00 90.12 83 GLY A C 1
ATOM 648 O O . GLY A 1 83 ? 6.219 -4.914 -6.557 1.00 90.12 83 GLY A O 1
ATOM 649 N N . LEU A 1 84 ? 6.645 -3.865 -4.611 1.00 89.31 84 LEU A N 1
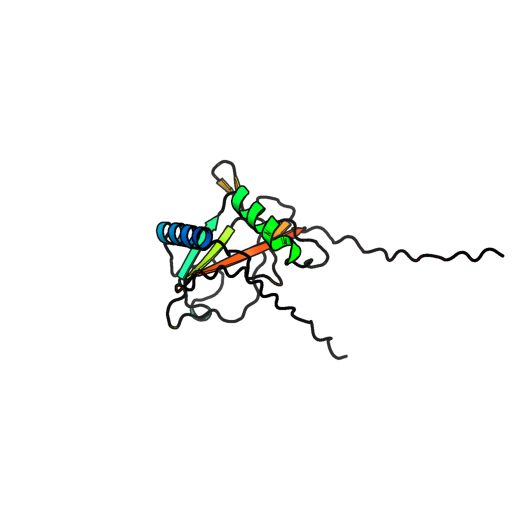ATOM 650 C CA . LEU A 1 84 ? 5.256 -3.686 -4.188 1.00 89.31 84 LEU A CA 1
ATOM 651 C C . LEU A 1 84 ? 4.895 -2.196 -4.219 1.00 89.31 84 LEU A C 1
ATOM 653 O O . LEU A 1 84 ? 5.751 -1.333 -4.051 1.00 89.31 84 LEU A O 1
ATOM 657 N N . ASN A 1 85 ? 3.623 -1.871 -4.444 1.00 89.25 85 ASN A N 1
ATOM 658 C CA . ASN A 1 85 ? 3.148 -0.506 -4.220 1.00 89.25 85 ASN A CA 1
ATOM 659 C C . ASN A 1 85 ? 3.163 -0.206 -2.717 1.00 89.25 85 ASN A C 1
ATOM 661 O O . ASN A 1 85 ? 2.583 -0.977 -1.956 1.00 89.25 85 ASN A O 1
ATOM 665 N N . ALA A 1 86 ? 3.754 0.919 -2.304 1.00 91.06 86 ALA A N 1
ATOM 666 C CA . ALA A 1 86 ? 3.792 1.315 -0.897 1.00 91.06 86 ALA A CA 1
ATOM 667 C C . ALA A 1 86 ? 2.403 1.692 -0.349 1.00 91.06 86 ALA A C 1
ATOM 669 O O . ALA A 1 86 ? 2.197 1.712 0.861 1.00 91.06 86 ALA A O 1
ATOM 670 N N . LYS A 1 87 ? 1.426 1.985 -1.217 1.00 89.38 87 LYS A N 1
ATOM 671 C CA . LYS A 1 87 ? 0.034 2.211 -0.824 1.00 89.38 87 LYS A CA 1
ATOM 672 C C . LYS A 1 87 ? -0.674 0.879 -0.575 1.00 89.38 87 LYS A C 1
ATOM 674 O O . LYS A 1 87 ? -1.075 0.194 -1.520 1.00 89.38 87 LYS A O 1
ATOM 679 N N . PHE A 1 88 ? -0.882 0.543 0.692 1.00 86.88 88 PHE A N 1
ATOM 680 C CA . PHE A 1 88 ? -1.630 -0.642 1.100 1.00 86.88 88 PHE A CA 1
ATOM 681 C C . PHE A 1 88 ? -3.095 -0.276 1.322 1.00 86.88 88 PHE A C 1
ATOM 683 O O . PHE A 1 88 ? -3.414 0.717 1.981 1.00 86.88 88 PHE A O 1
ATOM 690 N N . ARG A 1 89 ? -3.992 -1.094 0.768 1.00 84.25 89 ARG A N 1
ATOM 691 C CA . ARG A 1 89 ? -5.434 -0.982 1.002 1.00 84.25 89 ARG A CA 1
ATOM 692 C C . ARG A 1 89 ? -5.839 -2.048 1.999 1.00 84.25 89 ARG A C 1
ATOM 694 O O . ARG A 1 89 ? -5.697 -3.229 1.705 1.00 84.25 89 ARG A O 1
ATOM 701 N N . CYS A 1 90 ? -6.314 -1.648 3.163 1.00 85.44 90 CYS A N 1
ATOM 702 C CA . CYS A 1 90 ? -6.696 -2.569 4.222 1.00 85.44 90 CYS A CA 1
ATOM 703 C C . CYS A 1 90 ? -8.210 -2.571 4.357 1.00 85.44 90 CYS A C 1
ATOM 705 O O . CYS A 1 90 ? -8.839 -1.517 4.311 1.00 85.44 90 CYS A O 1
ATOM 707 N N . TYR A 1 91 ? -8.785 -3.751 4.530 1.00 84.62 91 TYR A N 1
ATOM 708 C CA . TYR A 1 91 ? -10.216 -3.965 4.667 1.00 84.62 91 TYR A CA 1
ATOM 709 C C . TYR A 1 91 ? -10.479 -4.718 5.957 1.00 84.62 91 TYR A C 1
ATOM 711 O O . TYR A 1 91 ? -9.772 -5.678 6.239 1.00 84.62 91 TYR A O 1
ATOM 719 N N . ARG A 1 92 ? -11.487 -4.308 6.721 1.00 85.38 92 ARG A N 1
ATOM 720 C CA . ARG A 1 92 ? -11.960 -5.038 7.898 1.00 85.38 92 ARG A CA 1
ATOM 721 C C . ARG A 1 92 ? -13.391 -5.488 7.659 1.00 85.38 92 ARG A C 1
ATOM 723 O O . ARG A 1 92 ? -14.249 -4.652 7.359 1.00 85.38 92 ARG A O 1
ATOM 730 N N . TYR A 1 93 ? -13.602 -6.789 7.820 1.00 83.62 93 TYR A N 1
ATOM 731 C CA . TYR A 1 93 ? -14.875 -7.463 7.616 1.00 83.62 93 TYR A CA 1
ATOM 732 C C . TYR A 1 93 ? -15.579 -7.719 8.954 1.00 83.62 93 TYR A C 1
ATOM 734 O O . TYR A 1 93 ? -14.985 -8.208 9.915 1.00 83.62 93 TYR A O 1
ATOM 742 N N . ALA A 1 94 ? -16.863 -7.389 8.999 1.00 83.81 94 ALA A N 1
ATOM 743 C CA . ALA A 1 94 ? -17.822 -7.760 10.024 1.00 83.81 94 ALA A CA 1
ATOM 744 C C . ALA A 1 94 ? -18.720 -8.913 9.543 1.00 83.81 94 ALA A C 1
ATOM 746 O O . ALA A 1 94 ? -18.718 -9.309 8.378 1.00 83.81 94 ALA A O 1
ATOM 747 N N . ALA A 1 95 ? -19.530 -9.470 10.443 1.00 83.38 95 ALA A N 1
ATOM 748 C CA . ALA A 1 95 ? -20.490 -10.501 10.063 1.00 83.38 95 ALA A CA 1
ATOM 749 C C . ALA A 1 95 ? -21.483 -9.968 9.010 1.00 83.38 95 ALA A C 1
ATOM 751 O O . ALA A 1 95 ? -22.173 -8.979 9.247 1.00 83.38 95 ALA A O 1
ATOM 752 N N . GLY A 1 96 ? -21.570 -10.651 7.864 1.00 82.38 96 GLY A N 1
ATOM 753 C CA . GLY A 1 96 ? -22.422 -10.253 6.736 1.00 82.38 96 GLY A CA 1
ATOM 754 C C . GLY A 1 96 ? -21.734 -9.358 5.699 1.00 82.38 96 GLY A C 1
ATOM 755 O O . GLY A 1 96 ? -22.337 -9.070 4.664 1.00 82.38 96 GLY A O 1
ATOM 756 N N . ASP A 1 97 ? -20.482 -8.967 5.940 1.00 83.88 97 ASP A N 1
ATOM 757 C CA . ASP A 1 97 ? -19.668 -8.239 4.974 1.00 83.88 97 ASP A CA 1
ATOM 758 C C . ASP A 1 97 ? -19.303 -9.115 3.773 1.00 83.88 97 ASP A C 1
ATOM 760 O O . ASP A 1 97 ? -19.164 -10.337 3.863 1.00 83.88 97 ASP A O 1
ATOM 764 N N . TYR A 1 98 ? -19.159 -8.482 2.612 1.00 80.75 98 TYR A N 1
ATOM 765 C CA . TYR A 1 98 ? -18.840 -9.176 1.372 1.00 80.75 98 TYR A CA 1
ATOM 766 C C . TYR A 1 98 ? -18.045 -8.291 0.423 1.00 80.75 98 TYR A C 1
ATOM 768 O O . TYR A 1 98 ? -18.225 -7.073 0.368 1.00 80.75 98 TYR A O 1
ATOM 776 N N . PHE A 1 99 ? -17.235 -8.933 -0.414 1.00 80.50 99 PHE A N 1
ATOM 777 C CA . PHE A 1 99 ? -16.601 -8.294 -1.557 1.00 80.50 99 PHE A CA 1
ATOM 778 C C . PHE A 1 99 ? -16.923 -9.099 -2.814 1.00 80.50 99 PHE A C 1
ATOM 780 O O . PHE A 1 99 ? -16.507 -10.251 -2.952 1.00 80.50 99 PHE A O 1
ATOM 787 N N . ARG A 1 100 ? -17.723 -8.529 -3.724 1.00 76.44 100 ARG A N 1
ATOM 788 C CA . ARG A 1 100 ? -18.113 -9.245 -4.944 1.00 76.44 100 ARG A CA 1
ATOM 789 C C . ARG A 1 100 ? -16.898 -9.479 -5.861 1.00 76.44 100 ARG A C 1
ATOM 791 O O . ARG A 1 100 ? -15.984 -8.648 -5.890 1.00 76.44 100 ARG A O 1
ATOM 798 N N . PRO A 1 101 ? -16.887 -10.568 -6.653 1.00 75.06 101 PRO A N 1
ATOM 799 C CA . PRO A 1 101 ? -15.818 -10.832 -7.614 1.00 75.06 101 PRO A CA 1
ATOM 800 C C . PRO A 1 101 ? -15.637 -9.679 -8.607 1.00 75.06 101 PRO A C 1
ATOM 802 O O . PRO A 1 101 ? -16.595 -9.274 -9.260 1.00 75.06 101 PRO A O 1
ATOM 805 N N . HIS A 1 102 ? -14.412 -9.176 -8.751 1.00 73.19 102 HIS A N 1
ATOM 806 C CA . HIS A 1 102 ? -14.059 -8.104 -9.684 1.00 73.19 102 HIS A CA 1
ATOM 807 C C . HIS A 1 102 ? -12.630 -8.257 -10.202 1.00 73.19 102 HIS A C 1
ATOM 809 O O . HIS A 1 102 ? -11.865 -9.101 -9.746 1.00 73.19 102 HIS A O 1
ATOM 815 N N . THR A 1 103 ? -12.290 -7.434 -11.193 1.00 71.38 103 THR A N 1
ATOM 816 C CA . THR A 1 103 ? -10.908 -7.236 -11.632 1.00 71.38 103 THR A CA 1
ATOM 817 C C . THR A 1 103 ? -10.359 -5.973 -10.991 1.00 71.38 103 THR A C 1
ATOM 819 O O . THR A 1 103 ? -11.012 -4.929 -11.024 1.00 71.38 103 THR A O 1
ATOM 822 N N . ASP A 1 104 ? -9.150 -6.060 -10.451 1.00 72.62 104 ASP A N 1
ATOM 823 C CA . ASP A 1 104 ? -8.474 -4.908 -9.872 1.00 72.62 104 ASP A CA 1
ATOM 824 C C . ASP A 1 104 ? -8.021 -3.910 -10.938 1.00 72.62 104 ASP A C 1
ATOM 826 O O . ASP A 1 104 ? -7.531 -4.270 -12.013 1.00 72.62 104 ASP A O 1
ATOM 830 N N . GLY A 1 105 ? -8.144 -2.624 -10.609 1.00 72.62 105 GLY A N 1
ATOM 831 C CA . GLY A 1 105 ? -7.582 -1.545 -11.416 1.00 72.62 105 GLY A CA 1
ATOM 832 C C . GLY A 1 105 ? -6.051 -1.524 -11.370 1.00 72.62 105 GLY A C 1
ATOM 833 O O . GLY A 1 105 ? -5.430 -2.001 -10.415 1.00 72.62 105 GLY A O 1
ATOM 834 N N . ALA A 1 106 ? -5.444 -0.923 -12.392 1.00 80.44 106 ALA A N 1
ATOM 835 C CA . ALA A 1 106 ? -4.016 -0.629 -12.421 1.00 80.44 106 ALA A CA 1
ATOM 836 C C . ALA A 1 106 ? -3.763 0.821 -11.991 1.00 80.44 106 ALA A C 1
ATOM 838 O O . ALA A 1 106 ? -4.498 1.720 -12.396 1.00 80.44 106 ALA A O 1
ATOM 839 N N . TRP A 1 107 ? -2.709 1.042 -11.209 1.00 82.69 107 TRP A N 1
ATOM 840 C CA . TRP A 1 107 ? -2.358 2.352 -10.649 1.00 82.69 107 TRP A CA 1
ATOM 841 C C . TRP A 1 107 ? -0.859 2.611 -10.819 1.00 82.69 107 TRP A C 1
ATOM 843 O O . TRP A 1 107 ? -0.105 1.640 -10.855 1.00 82.69 107 TRP A O 1
ATOM 853 N N . PRO A 1 108 ? -0.391 3.864 -10.919 1.00 88.56 108 PRO A N 1
ATOM 854 C CA . PRO A 1 108 ? 1.041 4.148 -10.875 1.00 88.56 108 PRO A CA 1
ATOM 855 C C . PRO A 1 108 ? 1.669 3.681 -9.559 1.00 88.56 108 PRO A C 1
ATOM 857 O O . PRO A 1 108 ? 0.986 3.539 -8.539 1.00 88.56 108 PRO A O 1
ATOM 860 N N . GLY A 1 109 ? 2.973 3.405 -9.580 1.00 87.50 109 GLY A N 1
ATOM 861 C CA . GLY A 1 109 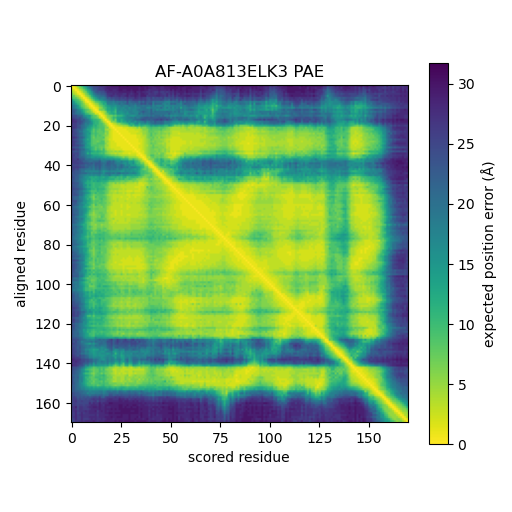? 3.700 3.063 -8.363 1.00 87.50 109 GLY A CA 1
ATOM 862 C C . GLY A 1 109 ? 3.726 4.253 -7.404 1.00 87.50 109 GLY A C 1
ATOM 863 O O . GLY A 1 109 ? 4.380 5.250 -7.690 1.00 87.50 109 GLY A O 1
ATOM 864 N N . SER A 1 110 ? 3.028 4.156 -6.273 1.00 90.00 110 SER A N 1
ATOM 865 C CA . SER A 1 110 ? 2.894 5.259 -5.315 1.00 90.00 110 SER A CA 1
ATOM 866 C C . SER A 1 110 ? 3.872 5.110 -4.151 1.00 90.00 110 SER A C 1
ATOM 868 O O . SER A 1 110 ? 4.216 3.986 -3.774 1.00 90.00 110 SER A O 1
ATOM 870 N N . ARG A 1 111 ? 4.307 6.234 -3.569 1.00 91.75 111 ARG A N 1
ATOM 871 C CA . ARG A 1 111 ? 5.218 6.266 -2.412 1.00 91.75 111 ARG A CA 1
ATOM 872 C C . ARG A 1 111 ? 5.100 7.584 -1.646 1.00 91.75 111 ARG A C 1
ATOM 874 O O . ARG A 1 111 ? 4.664 8.590 -2.196 1.00 91.75 111 ARG A O 1
ATOM 881 N N . PHE A 1 112 ? 5.505 7.579 -0.380 1.00 90.62 112 PHE A N 1
ATOM 882 C CA . PHE A 1 112 ? 5.762 8.796 0.385 1.00 90.62 112 PHE A CA 1
ATOM 883 C C . PHE A 1 112 ? 7.252 9.149 0.308 1.00 90.62 112 PHE A C 1
ATOM 885 O O . PHE A 1 112 ? 8.094 8.310 0.623 1.00 90.62 112 PHE A O 1
ATOM 892 N N . ARG A 1 113 ? 7.588 10.361 -0.132 1.00 87.44 113 ARG A N 1
ATOM 893 C CA . ARG A 1 113 ? 8.971 10.823 -0.303 1.00 87.44 113 ARG A CA 1
ATOM 894 C C . ARG A 1 113 ? 9.056 12.310 0.019 1.00 87.44 113 ARG A C 1
ATOM 896 O O . ARG A 1 113 ? 8.163 13.063 -0.350 1.00 87.44 113 ARG A O 1
ATOM 903 N N . ASP A 1 114 ? 10.107 12.717 0.728 1.00 87.94 114 ASP A N 1
ATOM 904 C CA . ASP A 1 114 ? 10.381 14.124 1.056 1.00 87.94 114 ASP A CA 1
ATOM 905 C C . ASP A 1 114 ? 9.188 14.849 1.718 1.00 87.94 114 ASP A C 1
ATOM 907 O O . ASP A 1 114 ? 8.885 16.005 1.433 1.00 87.94 114 ASP A O 1
ATOM 911 N N . GLY A 1 115 ? 8.469 14.146 2.602 1.00 86.81 115 GLY A N 1
ATOM 912 C CA . GLY A 1 115 ? 7.306 14.694 3.309 1.00 86.81 115 GLY A CA 1
ATOM 913 C C . GLY A 1 115 ? 6.020 14.762 2.477 1.00 86.81 115 GLY A C 1
ATOM 914 O O . GLY A 1 115 ? 5.017 15.285 2.962 1.00 86.81 115 GLY A O 1
ATOM 915 N N . GLN A 1 116 ? 6.020 14.239 1.248 1.00 90.12 116 GLN A N 1
ATOM 916 C CA . GLN A 1 116 ? 4.882 14.301 0.338 1.00 90.12 116 GLN A CA 1
ATOM 917 C C . GLN A 1 116 ? 4.470 12.921 -0.173 1.00 90.12 116 GLN A C 1
ATOM 919 O O . GLN A 1 116 ? 5.289 12.047 -0.457 1.00 90.12 116 GLN A O 1
ATOM 924 N N . TYR A 1 117 ? 3.160 12.736 -0.331 1.00 89.62 117 TYR A N 1
ATOM 925 C CA . TYR A 1 117 ? 2.619 11.578 -1.027 1.00 89.62 117 TYR A CA 1
ATOM 926 C C . TYR A 1 117 ? 2.697 11.788 -2.542 1.00 89.62 117 TYR A C 1
ATOM 928 O O . TYR A 1 117 ? 2.089 12.711 -3.083 1.00 89.62 117 TYR A O 1
ATOM 936 N N . LEU A 1 118 ? 3.404 10.892 -3.227 1.00 91.69 118 LEU A N 1
ATOM 937 C CA . LEU A 1 118 ? 3.527 10.853 -4.678 1.00 91.69 118 LEU A CA 1
ATOM 938 C C . LEU A 1 118 ? 2.656 9.718 -5.222 1.00 91.69 118 LEU A C 1
ATOM 940 O O . LEU A 1 118 ? 2.908 8.537 -4.968 1.00 91.69 118 LEU A O 1
ATOM 944 N N . ALA A 1 119 ? 1.617 10.080 -5.979 1.00 88.12 119 ALA A N 1
ATOM 945 C CA . ALA A 1 119 ? 0.728 9.105 -6.610 1.00 88.12 119 ALA A CA 1
ATOM 946 C C . ALA A 1 119 ? 1.456 8.278 -7.683 1.00 88.12 119 ALA A C 1
ATOM 948 O O . ALA A 1 119 ? 1.229 7.072 -7.772 1.00 88.12 119 ALA A O 1
ATOM 949 N N . ASP A 1 120 ? 2.351 8.922 -8.435 1.00 92.12 120 ASP A N 1
ATOM 950 C CA . ASP A 1 120 ? 3.333 8.294 -9.314 1.00 92.12 120 ASP A CA 1
ATOM 951 C C . ASP A 1 120 ? 4.735 8.726 -8.873 1.00 92.12 120 ASP A C 1
ATOM 953 O O . ASP A 1 120 ? 5.149 9.863 -9.091 1.00 92.12 120 ASP A O 1
ATOM 957 N N . ALA A 1 121 ? 5.434 7.834 -8.181 1.00 89.94 121 ALA A N 1
ATOM 958 C CA . ALA A 1 121 ? 6.764 8.084 -7.638 1.00 89.94 121 ALA A CA 1
ATOM 959 C C . ALA A 1 121 ? 7.894 7.643 -8.582 1.00 89.94 121 ALA A C 1
ATOM 961 O O . ALA A 1 121 ? 9.060 7.909 -8.289 1.00 89.94 121 ALA A O 1
ATOM 962 N N . TYR A 1 122 ? 7.571 6.939 -9.672 1.00 89.19 122 TYR A N 1
ATOM 963 C CA . TYR A 1 122 ? 8.561 6.240 -10.492 1.00 89.19 122 TYR A CA 1
ATOM 964 C C . TYR A 1 122 ? 8.497 6.608 -11.979 1.00 89.19 122 TYR A C 1
ATOM 966 O O . TYR A 1 122 ? 9.536 6.654 -12.630 1.00 89.19 122 TYR A O 1
ATOM 974 N N . GLY A 1 123 ? 7.304 6.832 -12.540 1.00 87.31 123 GLY A N 1
ATOM 975 C CA . GLY A 1 123 ? 7.092 7.145 -13.959 1.00 87.31 123 GLY A CA 1
ATOM 976 C C . GLY A 1 123 ? 7.329 5.986 -14.943 1.00 87.31 123 GLY A C 1
ATOM 977 O O . GLY A 1 123 ? 6.955 6.088 -16.109 1.00 87.31 123 GLY A O 1
ATOM 978 N N . ASP A 1 124 ? 7.919 4.871 -14.499 1.00 85.31 124 ASP A N 1
ATOM 979 C CA . ASP A 1 124 ? 8.355 3.744 -15.342 1.00 85.31 124 ASP A CA 1
ATOM 980 C C . ASP A 1 124 ? 7.641 2.410 -15.043 1.00 85.31 124 ASP A C 1
ATOM 982 O O . ASP A 1 124 ? 7.898 1.390 -15.695 1.00 85.31 124 ASP A O 1
ATOM 986 N N . ARG A 1 125 ? 6.764 2.388 -14.033 1.00 84.50 125 ARG A N 1
ATOM 987 C CA . ARG A 1 125 ? 6.115 1.169 -13.540 1.00 84.50 125 ARG A CA 1
ATOM 988 C C . ARG A 1 125 ? 4.677 1.404 -13.120 1.00 84.50 125 ARG A C 1
ATOM 990 O O . ARG A 1 125 ? 4.323 2.432 -12.548 1.00 84.50 125 ARG A O 1
ATOM 997 N N . MET A 1 126 ? 3.863 0.384 -13.346 1.00 83.81 126 MET A N 1
ATOM 998 C CA . MET A 1 126 ? 2.477 0.334 -12.908 1.00 83.81 126 MET A CA 1
ATOM 999 C C . MET A 1 126 ? 2.295 -0.797 -11.911 1.00 83.81 126 MET A C 1
ATOM 1001 O O . MET A 1 126 ? 2.778 -1.914 -12.089 1.00 83.81 126 MET A O 1
ATOM 1005 N N . SER A 1 127 ? 1.532 -0.513 -10.872 1.00 79.31 127 SER A N 1
ATOM 1006 C CA . SER A 1 127 ? 0.951 -1.502 -9.989 1.00 79.31 127 SER A CA 1
ATOM 1007 C C . SER A 1 127 ? -0.191 -2.188 -10.709 1.00 79.31 127 SER A C 1
ATOM 1009 O O . SER A 1 127 ? -1.265 -1.616 -10.909 1.00 79.31 127 SER A O 1
ATOM 1011 N N . ARG A 1 128 ? 0.070 -3.412 -11.154 1.00 70.56 128 ARG A N 1
ATOM 1012 C CA . ARG A 1 128 ? -0.884 -4.221 -11.898 1.00 70.56 128 ARG A CA 1
ATOM 1013 C C . ARG A 1 128 ? -0.807 -5.637 -11.374 1.00 70.56 128 ARG A C 1
ATOM 1015 O O . ARG A 1 128 ? 0.181 -6.333 -11.577 1.00 70.56 128 ARG A O 1
ATOM 1022 N N . SER A 1 129 ? -1.905 -6.084 -10.795 1.00 57.19 129 SER A N 1
ATOM 1023 C CA . SER A 1 129 ? -2.078 -7.485 -10.451 1.00 57.19 129 SER A CA 1
ATOM 1024 C C . SER A 1 129 ? -3.090 -8.090 -11.417 1.00 57.19 129 SER A C 1
ATOM 1026 O O . SER A 1 129 ? -4.209 -7.606 -11.537 1.00 57.19 129 SER A O 1
ATOM 1028 N N . ARG A 1 130 ? -2.698 -9.162 -12.116 1.00 41.25 130 ARG A N 1
ATOM 1029 C CA . ARG A 1 130 ? -3.659 -10.195 -12.546 1.00 41.25 130 ARG A CA 1
ATOM 1030 C C . ARG A 1 130 ? -3.918 -11.180 -11.393 1.00 41.25 130 ARG A C 1
ATOM 1032 O O . ARG A 1 130 ? -4.914 -11.883 -11.431 1.00 41.25 130 ARG A O 1
ATOM 1039 N N . PHE A 1 131 ? -3.031 -11.202 -10.394 1.00 36.56 131 PHE A N 1
ATOM 1040 C CA . PHE A 1 131 ? -3.012 -12.087 -9.231 1.00 36.56 131 PHE A CA 1
ATOM 1041 C C . PHE A 1 131 ? -2.203 -11.422 -8.099 1.00 36.56 131 PHE A C 1
ATOM 1043 O O . PHE A 1 131 ? -1.115 -10.928 -8.377 1.00 36.56 131 PHE A O 1
ATOM 1050 N N . SER A 1 132 ? -2.744 -11.420 -6.872 1.00 39.66 132 SER A N 1
ATOM 1051 C CA . SER A 1 132 ? -2.079 -11.484 -5.547 1.00 39.66 132 SER A CA 1
ATOM 1052 C C . SER A 1 132 ? -2.805 -10.621 -4.500 1.00 39.66 132 SER A C 1
ATOM 1054 O O . SER A 1 132 ? -2.406 -9.499 -4.197 1.00 39.66 132 SER A O 1
ATOM 1056 N N . SER A 1 133 ? -3.863 -11.157 -3.894 1.00 39.53 133 SER A N 1
ATOM 1057 C CA . SER A 1 133 ? -4.254 -10.734 -2.550 1.00 39.53 133 SER A CA 1
ATOM 1058 C C . SER A 1 133 ? -3.247 -11.337 -1.567 1.00 39.53 133 SER A C 1
ATOM 1060 O O . SER A 1 133 ? -3.249 -12.548 -1.348 1.00 39.53 133 SER A O 1
ATOM 1062 N N . CYS A 1 134 ? -2.363 -10.527 -0.992 1.00 36.59 134 CYS A N 1
ATOM 1063 C CA . CYS A 1 134 ? -1.574 -10.950 0.162 1.00 36.59 134 CYS A CA 1
ATOM 1064 C C . CYS A 1 134 ? -2.448 -10.822 1.419 1.00 36.59 134 CYS A C 1
ATOM 1066 O O . CYS A 1 134 ? -2.326 -9.859 2.167 1.00 36.59 134 CYS A O 1
ATOM 1068 N N . SER A 1 135 ? -3.369 -11.764 1.632 1.00 38.25 135 SER A N 1
ATOM 1069 C CA . SER A 1 135 ? -4.254 -11.745 2.801 1.00 38.25 135 SER A CA 1
ATOM 1070 C C . SER A 1 135 ? -3.454 -12.024 4.078 1.00 38.25 135 SER A C 1
ATOM 1072 O O . SER A 1 135 ? -3.182 -13.174 4.414 1.00 38.25 135 SER A O 1
ATOM 1074 N N . VAL A 1 136 ? -3.074 -10.974 4.805 1.00 39.81 136 VAL A N 1
ATOM 1075 C CA . VAL A 1 136 ? -2.560 -11.092 6.176 1.00 39.81 136 VAL A CA 1
ATOM 1076 C C . VAL A 1 136 ? -3.754 -11.355 7.089 1.00 39.81 136 VAL A C 1
ATOM 1078 O O . VAL A 1 136 ? -4.423 -10.422 7.502 1.00 39.81 136 VAL A O 1
ATOM 1081 N N . THR A 1 137 ? -4.054 -12.623 7.369 1.00 39.00 137 THR A N 1
ATOM 1082 C CA . THR A 1 137 ? -5.135 -12.993 8.298 1.00 39.00 137 THR A CA 1
ATOM 1083 C C . THR A 1 137 ? -4.553 -13.091 9.702 1.00 39.00 137 THR A C 1
ATOM 1085 O O . THR A 1 137 ? -3.813 -14.032 9.988 1.00 39.00 137 THR A O 1
ATOM 1088 N N . ALA A 1 138 ? -4.862 -12.142 10.586 1.00 36.44 138 ALA A N 1
ATOM 1089 C CA . ALA A 1 138 ? -4.533 -12.287 12.000 1.00 36.44 138 ALA A CA 1
ATOM 1090 C C . ALA A 1 138 ? -5.756 -12.802 12.770 1.00 36.44 138 ALA A C 1
ATOM 1092 O O . ALA A 1 138 ? -6.850 -12.263 12.670 1.00 36.44 138 ALA A O 1
ATOM 1093 N N . MET A 1 139 ? -5.534 -13.870 13.532 1.00 33.44 139 MET A N 1
ATOM 1094 C CA . MET A 1 139 ? -6.427 -14.506 14.507 1.00 33.44 139 MET A CA 1
ATOM 1095 C C . MET A 1 139 ? -7.672 -13.677 14.913 1.00 33.44 139 MET A C 1
ATOM 1097 O O . MET A 1 139 ? -7.570 -12.740 15.698 1.00 33.44 139 MET A O 1
ATOM 1101 N N . ARG A 1 140 ? -8.852 -14.131 14.464 1.00 43.28 140 ARG A N 1
ATOM 1102 C CA . ARG A 1 140 ? -10.213 -13.762 14.928 1.00 43.28 140 ARG A CA 1
ATOM 1103 C C . ARG A 1 140 ? -10.769 -12.380 14.556 1.00 43.28 140 ARG A C 1
ATOM 1105 O O . ARG A 1 140 ? -11.936 -12.138 14.846 1.00 43.28 140 ARG A O 1
ATOM 1112 N N . GLU A 1 141 ? -10.020 -11.550 13.842 1.00 54.00 141 GLU A N 1
ATOM 1113 C CA . GLU A 1 141 ? -10.542 -10.368 13.148 1.00 54.00 141 GLU A CA 1
ATOM 1114 C C . GLU A 1 141 ? -10.144 -10.469 11.674 1.00 54.00 141 GLU A C 1
ATOM 1116 O O . GLU A 1 141 ? -8.960 -10.529 11.346 1.00 54.00 141 GLU A O 1
ATOM 1121 N N . GLU A 1 142 ? -11.117 -10.530 10.763 1.00 66.81 142 GLU A N 1
ATOM 1122 C CA . GLU A 1 142 ? -10.824 -10.610 9.331 1.00 66.81 142 GLU A CA 1
ATOM 1123 C C . GLU A 1 142 ? -10.409 -9.229 8.814 1.00 66.81 142 GLU A C 1
ATOM 1125 O O . GLU A 1 142 ? -11.213 -8.452 8.298 1.00 66.81 142 GLU A O 1
ATOM 1130 N N . VAL A 1 143 ? -9.127 -8.905 8.987 1.00 72.00 143 VAL A N 1
ATOM 1131 C CA . VAL A 1 143 ? -8.476 -7.805 8.277 1.00 72.00 143 VAL A CA 1
ATOM 1132 C C . VAL A 1 143 ? -7.787 -8.378 7.045 1.00 72.00 143 VAL A C 1
ATOM 1134 O O . VAL A 1 143 ? -6.945 -9.260 7.146 1.00 72.00 143 VAL A O 1
ATOM 1137 N N . GLN A 1 144 ? -8.136 -7.879 5.865 1.00 74.88 144 GLN A N 1
ATOM 1138 C CA . GLN A 1 144 ? -7.481 -8.217 4.610 1.00 74.88 144 GLN A CA 1
ATOM 1139 C C . GLN A 1 144 ? -6.640 -7.035 4.147 1.00 74.88 144 GLN A C 1
ATOM 1141 O O . GLN A 1 144 ? -7.155 -5.945 3.907 1.00 74.88 144 GLN A O 1
ATOM 1146 N N . VAL A 1 145 ? -5.344 -7.265 3.960 1.00 72.62 145 VAL A N 1
ATOM 1147 C CA . VAL A 1 145 ? -4.438 -6.281 3.365 1.00 72.62 145 VAL A CA 1
ATOM 1148 C C . VAL A 1 145 ? -4.289 -6.587 1.879 1.00 72.62 145 VAL A C 1
ATOM 1150 O O . VAL A 1 145 ? -4.026 -7.716 1.474 1.00 72.62 145 VAL A O 1
ATOM 1153 N N . PHE A 1 146 ? -4.481 -5.580 1.042 1.00 74.62 146 PHE A N 1
ATOM 1154 C CA . PHE A 1 146 ? -4.373 -5.680 -0.401 1.00 74.62 146 PHE A CA 1
ATOM 1155 C C . PHE A 1 146 ? -3.180 -4.860 -0.891 1.00 74.62 146 PHE A C 1
ATOM 1157 O O . PHE A 1 146 ? -3.129 -3.637 -0.725 1.00 74.62 146 PHE A O 1
ATOM 1164 N N . ILE A 1 147 ? -2.229 -5.554 -1.518 1.00 77.62 147 ILE A N 1
ATOM 1165 C CA . ILE A 1 147 ? -0.960 -5.003 -1.993 1.00 77.62 147 ILE A CA 1
ATOM 1166 C C . ILE A 1 147 ? -0.771 -5.426 -3.449 1.00 77.62 147 ILE A C 1
ATOM 1168 O O . ILE A 1 147 ? -0.912 -6.602 -3.779 1.00 77.62 147 ILE A O 1
ATOM 1172 N N . GLN A 1 148 ? -0.455 -4.472 -4.326 1.00 78.31 148 GLN A N 1
ATOM 1173 C CA . GLN A 1 148 ? -0.226 -4.746 -5.746 1.00 78.31 148 GLN A CA 1
ATOM 1174 C C . GLN A 1 148 ? 1.264 -4.782 -6.067 1.00 78.31 148 GLN A C 1
ATOM 1176 O O . GLN A 1 148 ? 2.002 -3.865 -5.703 1.00 78.31 148 GLN A O 1
ATOM 1181 N N . ALA A 1 149 ? 1.685 -5.803 -6.812 1.00 82.75 149 ALA A N 1
ATOM 1182 C CA . ALA A 1 149 ? 3.020 -5.856 -7.390 1.00 82.75 149 ALA A CA 1
ATOM 1183 C C . ALA A 1 149 ? 3.175 -4.801 -8.495 1.00 82.75 149 ALA A C 1
ATOM 1185 O O . ALA A 1 149 ? 2.234 -4.498 -9.238 1.00 82.75 149 ALA A O 1
ATOM 1186 N N . GLN A 1 150 ? 4.372 -4.235 -8.591 1.00 83.06 150 GLN A N 1
ATOM 1187 C CA . GLN A 1 150 ? 4.757 -3.276 -9.617 1.00 83.06 150 GLN A CA 1
ATOM 1188 C C . GLN A 1 150 ? 5.469 -3.988 -10.760 1.00 83.06 150 GLN A C 1
ATOM 1190 O O . GLN A 1 150 ? 6.358 -4.802 -10.527 1.00 83.06 150 GLN A O 1
ATOM 1195 N N . VAL A 1 151 ? 5.118 -3.643 -11.993 1.00 82.50 151 VAL A N 1
ATOM 1196 C CA . VAL A 1 151 ? 5.796 -4.106 -13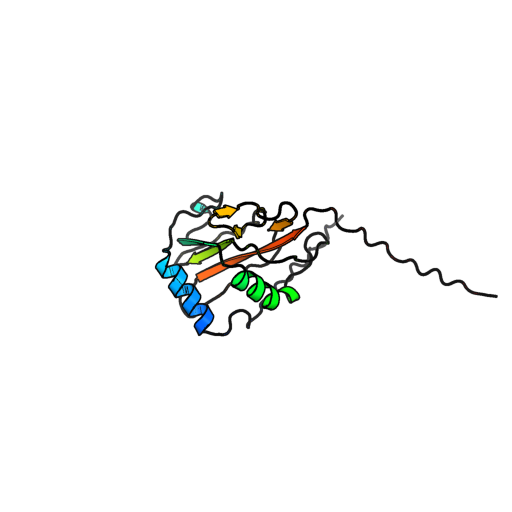.208 1.00 82.50 151 VAL A CA 1
ATOM 1197 C C . VAL A 1 151 ? 6.069 -2.934 -14.138 1.00 82.50 151 VAL A C 1
ATOM 1199 O O . VAL A 1 151 ? 5.361 -1.927 -14.095 1.00 82.50 151 VAL A O 1
ATOM 1202 N N . SER A 1 152 ? 7.107 -3.056 -14.963 1.00 83.06 152 SER A N 1
ATOM 1203 C CA . SER A 1 152 ? 7.482 -2.005 -15.913 1.00 83.06 152 SER A CA 1
ATOM 1204 C C . SER A 1 152 ? 6.349 -1.693 -16.899 1.00 83.06 152 SER A C 1
ATOM 1206 O O . SER A 1 152 ? 5.559 -2.569 -17.256 1.00 83.06 152 SER A O 1
ATOM 1208 N N . THR A 1 153 ? 6.282 -0.440 -17.347 1.00 79.75 153 THR A N 1
ATOM 1209 C CA . THR A 1 153 ? 5.420 0.003 -18.456 1.00 79.75 153 THR A CA 1
ATOM 1210 C C . THR A 1 153 ? 6.072 -0.139 -19.828 1.00 79.75 153 THR A C 1
ATOM 1212 O O . THR A 1 153 ? 5.388 0.038 -20.837 1.00 79.75 153 THR A O 1
ATOM 1215 N N . ALA A 1 154 ? 7.371 -0.444 -19.883 1.00 78.50 154 ALA A N 1
ATOM 1216 C CA . ALA A 1 154 ? 8.089 -0.642 -21.134 1.00 78.50 154 ALA A CA 1
ATOM 1217 C C . ALA A 1 154 ? 7.541 -1.851 -21.907 1.00 78.50 154 ALA A C 1
ATOM 1219 O O . ALA A 1 154 ? 6.942 -2.752 -21.331 1.00 78.50 154 ALA A O 1
ATOM 1220 N N . THR A 1 155 ? 7.774 -1.906 -23.216 1.00 69.94 155 THR A N 1
ATOM 1221 C CA . THR A 1 155 ? 7.489 -3.108 -24.011 1.00 69.94 155 THR A CA 1
ATOM 1222 C C . THR A 1 155 ? 8.354 -4.273 -23.510 1.00 69.94 155 THR A C 1
ATOM 1224 O O . THR A 1 155 ? 9.558 -4.074 -23.317 1.00 69.94 155 THR A O 1
ATOM 1227 N N . PRO A 1 156 ? 7.803 -5.486 -23.302 1.00 61.06 156 PRO A N 1
ATOM 1228 C CA . PRO A 1 156 ? 8.599 -6.616 -22.839 1.00 61.06 156 PRO A CA 1
ATOM 1229 C C . PRO A 1 156 ? 9.666 -6.972 -23.878 1.00 61.06 156 PRO A C 1
ATOM 1231 O O . PRO A 1 156 ? 9.394 -6.903 -25.084 1.00 61.06 156 PRO A O 1
ATOM 1234 N N . PRO A 1 157 ? 10.876 -7.373 -23.449 1.00 56.75 157 PRO A N 1
ATOM 1235 C CA . PRO A 1 157 ? 11.878 -7.867 -24.378 1.00 56.75 157 PRO A CA 1
ATOM 1236 C C . PRO A 1 157 ? 11.297 -9.069 -25.128 1.00 56.75 157 PRO A C 1
ATOM 1238 O O . PRO A 1 157 ? 10.795 -10.021 -24.526 1.00 56.75 157 PRO A O 1
ATOM 1241 N N . THR A 1 158 ? 11.330 -9.020 -26.462 1.00 52.06 158 THR A N 1
ATOM 1242 C CA . THR A 1 158 ? 10.939 -10.171 -27.279 1.00 52.06 158 THR A CA 1
ATOM 1243 C C . THR A 1 158 ? 11.921 -11.289 -26.964 1.00 52.06 158 THR A C 1
ATOM 1245 O O . THR A 1 158 ? 13.123 -11.131 -27.162 1.00 52.06 158 THR A O 1
ATOM 1248 N N . THR A 1 159 ? 11.433 -12.407 -26.432 1.00 51.41 159 THR A N 1
ATOM 1249 C CA . THR A 1 159 ? 12.255 -13.601 -26.238 1.00 51.41 159 THR A CA 1
ATOM 1250 C C . THR A 1 159 ? 12.644 -14.122 -27.616 1.00 51.41 159 THR A C 1
ATOM 1252 O O . THR A 1 159 ? 11.898 -14.860 -28.259 1.00 51.41 159 THR A O 1
ATOM 1255 N N . THR A 1 160 ? 13.810 -13.710 -28.110 1.00 44.03 160 THR A N 1
ATOM 1256 C CA . THR A 1 160 ? 14.416 -14.316 -29.290 1.00 44.03 160 THR A CA 1
ATOM 1257 C C . THR A 1 160 ? 14.715 -15.762 -28.920 1.00 44.03 160 THR A C 1
ATOM 1259 O O . THR A 1 160 ? 15.599 -16.032 -28.110 1.00 44.03 160 THR A O 1
ATOM 1262 N N . LYS A 1 161 ? 13.942 -16.710 -29.459 1.00 42.09 161 LYS A N 1
ATOM 1263 C CA . LYS A 1 161 ? 14.300 -18.128 -29.385 1.00 42.09 161 LYS A CA 1
ATOM 1264 C C . LYS A 1 161 ? 15.656 -18.281 -30.067 1.00 42.09 161 LYS A C 1
ATOM 1266 O O . LYS A 1 161 ? 15.737 -18.192 -31.291 1.00 42.09 161 LYS A O 1
ATOM 1271 N N . THR A 1 162 ? 16.710 -18.492 -29.285 1.00 39.41 162 THR A N 1
ATOM 1272 C CA . THR A 1 162 ? 18.017 -18.896 -29.801 1.00 39.41 162 THR A CA 1
ATOM 1273 C C . THR A 1 162 ? 17.817 -20.201 -30.557 1.00 39.41 162 THR A C 1
ATOM 1275 O O . THR A 1 162 ? 17.594 -21.254 -29.964 1.00 39.41 162 THR A O 1
ATOM 1278 N N . THR A 1 163 ? 17.805 -20.118 -31.883 1.00 40.44 163 THR A N 1
ATOM 1279 C CA . THR A 1 163 ? 17.792 -21.301 -32.736 1.00 40.44 163 THR A CA 1
ATOM 1280 C C . THR A 1 163 ? 19.234 -21.774 -32.784 1.00 40.44 163 THR A C 1
ATOM 1282 O O . THR A 1 163 ? 20.065 -21.174 -33.460 1.00 40.44 163 THR A O 1
ATOM 1285 N N . THR A 1 164 ? 19.562 -22.785 -31.982 1.00 41.38 164 THR A N 1
ATOM 1286 C CA . THR A 1 164 ? 20.857 -23.461 -32.059 1.00 41.38 164 THR A CA 1
ATOM 1287 C C . THR A 1 164 ? 20.930 -24.171 -33.405 1.00 41.38 164 THR A C 1
ATOM 1289 O O . THR A 1 164 ? 20.367 -25.250 -33.578 1.00 41.38 164 THR A O 1
ATOM 1292 N N . THR A 1 165 ? 21.593 -23.555 -34.380 1.00 41.44 165 THR A N 1
ATOM 1293 C CA . THR A 1 165 ? 21.981 -24.234 -35.616 1.00 41.44 165 THR A CA 1
ATOM 1294 C C . THR A 1 165 ? 23.131 -25.175 -35.278 1.00 41.44 165 THR A C 1
ATOM 1296 O O . THR A 1 165 ? 24.270 -24.747 -35.104 1.00 41.44 165 THR A O 1
ATOM 1299 N N . THR A 1 166 ? 22.829 -26.463 -35.139 1.00 45.06 166 THR A N 1
ATOM 1300 C CA . THR A 1 166 ? 23.840 -27.520 -35.119 1.00 45.06 166 THR A CA 1
ATOM 1301 C C . THR A 1 166 ? 24.470 -27.597 -36.508 1.00 45.06 166 THR A C 1
ATOM 1303 O O . THR A 1 166 ? 23.878 -28.139 -37.437 1.00 45.06 166 THR A O 1
ATOM 1306 N N . THR A 1 167 ? 25.664 -27.028 -36.662 1.00 48.88 167 THR A N 1
ATOM 1307 C CA . THR A 1 167 ? 26.514 -27.262 -37.833 1.00 48.88 167 THR A CA 1
ATOM 1308 C C . THR A 1 167 ? 27.105 -28.664 -37.721 1.00 48.88 167 THR A C 1
ATOM 1310 O O . THR A 1 167 ? 27.997 -28.908 -36.910 1.00 48.88 167 THR A O 1
ATOM 1313 N N . THR A 1 168 ? 26.597 -29.592 -38.528 1.00 50.03 168 THR A N 1
ATOM 1314 C CA . THR A 1 168 ? 27.254 -30.873 -38.806 1.00 50.03 168 THR A CA 1
ATOM 1315 C C . THR A 1 168 ? 28.465 -30.599 -39.696 1.00 50.03 168 THR A C 1
ATOM 1317 O O . THR A 1 168 ? 28.306 -30.190 -40.844 1.00 50.03 168 THR A O 1
ATOM 1320 N N . ALA A 1 169 ? 29.669 -30.785 -39.155 1.00 47.91 169 ALA A N 1
ATOM 1321 C CA . ALA A 1 169 ? 30.892 -30.847 -39.947 1.00 47.91 169 ALA A CA 1
ATOM 1322 C C . ALA A 1 169 ? 31.009 -32.242 -40.586 1.00 47.91 169 ALA A C 1
ATOM 1324 O O . ALA A 1 169 ? 30.755 -33.245 -39.913 1.00 47.91 169 ALA A O 1
ATOM 1325 N N . LEU A 1 170 ? 31.332 -32.261 -41.882 1.00 53.91 170 LEU A N 1
ATOM 1326 C CA . LEU A 1 170 ? 31.705 -33.441 -42.671 1.00 53.91 170 LEU A CA 1
ATOM 1327 C C . LEU A 1 170 ? 33.161 -33.834 -42.404 1.00 53.91 170 LEU A C 1
ATOM 1329 O O . LEU A 1 170 ? 33.976 -32.906 -42.191 1.00 53.91 170 LEU A O 1
#

Sequence (170 aa):
MARSPRSERWVSTPGLAERGGECRGFIDILDSLGFHSDAAVSLPYNFRHMTNCNLVVPEEVDARLFERCRHLLPDVAGHPPLGLNAKFRCYRYAAGDYFRPHTDGAWPGSRFRDGQYLADAYGDRMSRSRFSSCSVTAMREEVQVFIQAQVSTATPPTTTKTTTTTTTAL